Protein AF-A0A948B349-F1 (afdb_monomer_lite)

pLDDT: mean 73.3, std 14.82, range [42.66, 95.5]

Foldseek 3Di:
DVVVVVVVVVVVVVVVVVVVVVVVVVVVVVVCLVCQLCVVLVVLCVVVVVVDDVPPPDDDPPPDPDPCPPVVSVVVNVVSVVVSVVVVVVVCPVPDDPPDPDPPDPPDPCPVVVVVVD

Structure (mmCIF, N/CA/C/O backbone):
data_AF-A0A948B349-F1
#
_entry.id   AF-A0A948B349-F1
#
loop_
_atom_site.group_PDB
_atom_site.id
_atom_site.type_symbol
_atom_site.label_atom_id
_atom_site.label_alt_id
_atom_site.label_comp_id
_atom_site.label_asym_id
_atom_site.label_entity_id
_atom_site.label_seq_id
_atom_site.pdbx_PDB_ins_code
_atom_site.Cartn_x
_atom_site.Cartn_y
_atom_site.Cartn_z
_atom_site.occupancy
_atom_site.B_iso_or_equiv
_atom_site.auth_seq_id
_atom_site.auth_comp_id
_atom_site.auth_asym_id
_atom_site.auth_atom_id
_atom_site.pdbx_PDB_model_num
ATOM 1 N N . LEU A 1 1 ? -26.429 0.957 37.848 1.00 79.06 1 LEU A N 1
ATOM 2 C CA . LEU A 1 1 ? -27.015 1.672 36.689 1.00 79.06 1 LEU A CA 1
ATOM 3 C C . LEU A 1 1 ? -26.052 2.717 36.140 1.00 79.06 1 LEU A C 1
ATOM 5 O O . LEU A 1 1 ? -25.595 2.514 35.031 1.00 79.06 1 LEU A O 1
ATOM 9 N N . VAL A 1 2 ? -25.680 3.772 36.882 1.00 91.44 2 VAL A N 1
ATOM 10 C CA . VAL A 1 2 ? -24.685 4.768 36.404 1.00 91.44 2 VAL A CA 1
ATOM 11 C C . VAL A 1 2 ? -23.327 4.134 36.080 1.00 91.44 2 VAL A C 1
ATOM 13 O O . VAL A 1 2 ? -22.770 4.430 35.031 1.00 91.44 2 VAL A O 1
ATOM 16 N N . GLU A 1 3 ? -22.841 3.219 36.922 1.00 91.50 3 GLU A N 1
ATOM 17 C CA . GLU A 1 3 ? -21.593 2.480 36.666 1.00 91.50 3 GLU A CA 1
ATOM 18 C C . GLU A 1 3 ? -21.665 1.667 35.368 1.00 91.50 3 GLU A C 1
ATOM 20 O O . GLU A 1 3 ? -20.805 1.773 34.508 1.00 91.50 3 GLU A O 1
ATOM 25 N N . THR A 1 4 ? -22.783 0.972 35.160 1.00 91.38 4 THR A N 1
ATOM 26 C CA . THR A 1 4 ? -23.069 0.199 33.945 1.00 91.38 4 THR A CA 1
ATOM 27 C C . THR A 1 4 ? -23.123 1.084 32.695 1.00 91.38 4 THR A C 1
ATOM 29 O O . THR A 1 4 ? -22.659 0.689 31.632 1.00 91.38 4 THR A O 1
ATOM 32 N N . TYR A 1 5 ? -23.667 2.302 32.802 1.00 89.75 5 TYR A N 1
ATOM 33 C CA . TYR A 1 5 ? -23.643 3.274 31.703 1.00 89.75 5 TYR A CA 1
ATOM 34 C C . TYR A 1 5 ? -22.229 3.800 31.418 1.00 89.75 5 TYR A C 1
ATOM 36 O O . TYR A 1 5 ? -21.908 4.047 30.258 1.00 89.75 5 TYR A O 1
ATOM 44 N N . ARG A 1 6 ? -21.381 3.960 32.445 1.00 93.06 6 ARG A N 1
ATOM 45 C CA . ARG A 1 6 ? -19.970 4.342 32.279 1.00 93.06 6 ARG A CA 1
ATOM 46 C C . ARG A 1 6 ? -19.145 3.230 31.637 1.00 93.06 6 ARG A C 1
ATOM 48 O O . ARG A 1 6 ? -18.391 3.527 30.717 1.00 93.06 6 ARG A O 1
ATOM 55 N N . GLU A 1 7 ? -19.328 1.986 32.069 1.00 93.88 7 GLU A N 1
ATOM 56 C CA . GLU A 1 7 ? -18.693 0.812 31.457 1.00 93.88 7 GLU A CA 1
ATOM 57 C C . GLU A 1 7 ? -19.090 0.680 29.986 1.00 93.88 7 GLU A C 1
ATOM 59 O O . GLU A 1 7 ? -18.217 0.666 29.127 1.00 93.88 7 GLU A O 1
ATOM 64 N N . MET A 1 8 ? -20.390 0.732 29.662 1.00 93.56 8 MET A N 1
ATOM 65 C CA . MET A 1 8 ? -20.839 0.690 28.262 1.00 93.56 8 MET A CA 1
ATOM 66 C C . MET A 1 8 ? -20.280 1.847 27.421 1.00 93.56 8 MET A C 1
ATOM 68 O O . MET A 1 8 ? -19.943 1.654 26.256 1.00 93.56 8 MET A O 1
ATOM 72 N N . ALA A 1 9 ? -20.174 3.058 27.979 1.00 91.25 9 ALA A N 1
ATOM 73 C CA . ALA A 1 9 ? -19.577 4.191 27.271 1.00 91.25 9 ALA A CA 1
ATOM 74 C C . ALA A 1 9 ? -18.070 3.996 27.015 1.00 91.25 9 ALA A C 1
ATOM 76 O O . ALA A 1 9 ? -17.574 4.382 25.952 1.00 91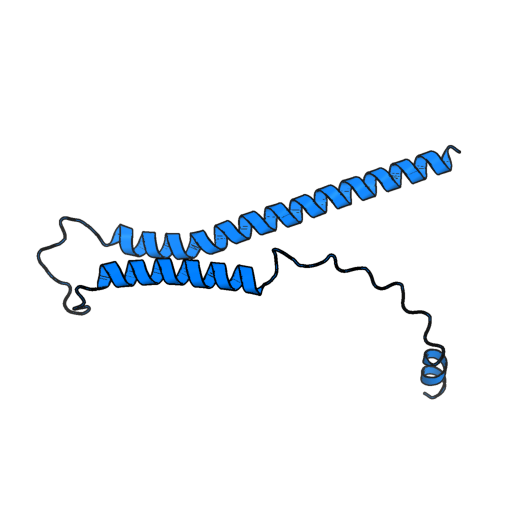.25 9 ALA A O 1
ATOM 77 N N . SER A 1 10 ? -17.355 3.382 27.962 1.00 93.69 10 SER A N 1
ATOM 78 C CA . SER A 1 10 ? -15.947 3.008 27.797 1.00 93.69 10 SER A CA 1
ATOM 79 C C . SER A 1 10 ? -15.792 1.941 26.715 1.00 93.69 10 SER A C 1
ATOM 81 O O . SER A 1 10 ? -15.055 2.162 25.758 1.00 93.69 10 SER A O 1
ATOM 83 N N . ASP A 1 11 ? -16.579 0.864 26.784 1.00 93.62 11 ASP A N 1
ATOM 84 C CA . ASP A 1 11 ? -16.562 -0.227 25.804 1.00 93.62 11 ASP A CA 1
ATOM 85 C C . ASP A 1 11 ? -16.840 0.277 24.381 1.00 93.62 11 ASP A C 1
ATOM 87 O O . ASP A 1 11 ? -16.169 -0.113 23.426 1.00 93.62 11 ASP A O 1
ATOM 91 N N . LEU A 1 12 ? -17.804 1.189 24.217 1.00 92.94 12 LEU A N 1
ATOM 92 C CA . LEU A 1 12 ? -18.096 1.803 22.919 1.00 92.94 12 LEU A CA 1
ATOM 93 C C . LEU A 1 12 ? -16.918 2.622 22.386 1.00 92.94 12 LEU A C 1
ATOM 95 O O . LEU A 1 12 ? -16.647 2.600 21.183 1.00 92.94 12 LEU A O 1
ATOM 99 N N . THR A 1 13 ? -16.220 3.338 23.267 1.00 95.50 13 THR A N 1
ATOM 100 C CA . THR A 1 13 ? -15.029 4.111 22.900 1.00 95.50 13 THR A CA 1
ATOM 101 C C . THR A 1 13 ? -13.895 3.177 22.486 1.00 95.50 13 THR A C 1
ATOM 103 O O . THR A 1 13 ? -13.267 3.402 21.450 1.00 95.50 13 THR A O 1
ATOM 106 N N . ASP A 1 14 ? -13.690 2.086 23.220 1.00 92.75 14 ASP A N 1
ATOM 107 C CA . ASP A 1 14 ? -12.672 1.080 22.918 1.00 92.75 14 ASP A CA 1
ATOM 108 C C . ASP A 1 14 ? -12.961 0.358 21.593 1.00 92.75 14 ASP A C 1
ATOM 110 O O . ASP A 1 14 ? -12.070 0.201 20.752 1.00 92.75 14 ASP A O 1
ATOM 114 N N . VAL A 1 15 ? -14.224 0.004 21.330 1.00 93.12 15 VAL A N 1
ATOM 115 C CA . VAL A 1 15 ? -14.654 -0.557 20.039 1.00 93.12 15 VAL A CA 1
ATOM 116 C C . VAL A 1 15 ? -14.474 0.456 18.907 1.00 93.12 15 VAL A C 1
ATOM 118 O O . VAL A 1 15 ? -14.022 0.089 17.817 1.00 93.12 15 VAL A O 1
ATOM 121 N N . TYR A 1 16 ? -14.779 1.734 19.140 1.00 93.88 16 TYR A N 1
ATOM 122 C CA . TYR A 1 16 ? -14.562 2.789 18.152 1.00 93.88 16 TYR A CA 1
ATOM 123 C C . TYR A 1 16 ? -13.074 2.944 17.810 1.00 93.88 16 TYR A C 1
ATOM 125 O O . TYR A 1 16 ? -12.708 2.926 16.632 1.00 93.88 16 TYR A O 1
ATOM 133 N N . LEU A 1 17 ? -12.205 3.023 18.820 1.00 93.00 17 LEU A N 1
ATOM 134 C CA . LEU A 1 17 ? -10.753 3.104 18.640 1.00 93.00 17 LEU A CA 1
ATOM 135 C C . LEU A 1 17 ? -10.191 1.860 17.939 1.00 93.00 17 LEU A C 1
ATOM 137 O O . LEU A 1 17 ? -9.323 1.981 17.069 1.00 93.00 17 LEU A O 1
ATOM 141 N N . SER A 1 18 ? -10.722 0.679 18.257 1.00 91.94 18 SER A N 1
ATOM 142 C CA . SER A 1 18 ? -10.393 -0.575 17.574 1.00 91.94 18 SER A CA 1
ATOM 143 C C . SER A 1 18 ? -10.786 -0.529 16.092 1.00 91.94 18 SER A C 1
ATOM 145 O O . SER A 1 18 ? -9.969 -0.818 15.215 1.00 91.94 18 SER A O 1
ATOM 147 N N . SER A 1 19 ? -11.995 -0.052 15.781 1.00 91.31 19 SER A N 1
ATOM 148 C CA . SER A 1 19 ? -12.468 0.123 14.401 1.00 91.31 19 SER A CA 1
ATOM 149 C C . SER A 1 19 ? -11.613 1.125 13.615 1.00 91.31 19 SER A C 1
ATOM 151 O O . SER A 1 19 ? -11.249 0.871 12.464 1.00 91.31 19 SER A O 1
ATOM 153 N N . VAL A 1 20 ? -11.238 2.250 14.235 1.00 92.62 20 VAL A N 1
ATOM 154 C CA . VAL A 1 20 ? -10.349 3.253 13.627 1.00 92.62 20 VAL A CA 1
ATOM 155 C C . VAL A 1 20 ? -8.962 2.666 13.363 1.00 92.62 20 VAL A C 1
ATOM 157 O O . VAL A 1 20 ? -8.435 2.819 12.261 1.00 92.62 20 VAL A O 1
ATOM 160 N N . SER A 1 21 ? -8.397 1.940 14.327 1.00 89.12 21 SER A N 1
ATOM 161 C CA . SER A 1 21 ? -7.108 1.254 14.174 1.00 89.12 21 SER A CA 1
ATOM 162 C C . SER A 1 21 ? -7.142 0.222 13.044 1.00 89.12 21 SER A C 1
ATOM 164 O O . SER A 1 21 ? -6.206 0.143 12.247 1.00 89.12 21 SER A O 1
ATOM 166 N N . GLN A 1 22 ? -8.244 -0.520 12.911 1.00 88.81 22 GLN A N 1
ATOM 167 C CA . GLN A 1 22 ? -8.426 -1.486 11.831 1.00 88.81 22 GLN A CA 1
ATOM 168 C C . GLN A 1 22 ? -8.451 -0.804 10.456 1.00 88.81 22 GLN A C 1
ATOM 170 O O . GLN A 1 22 ? -7.759 -1.247 9.537 1.00 88.81 22 GLN A O 1
ATOM 175 N N . LYS A 1 23 ? -9.187 0.308 10.328 1.00 86.94 23 LYS A N 1
ATOM 176 C CA . LYS A 1 23 ? -9.211 1.115 9.098 1.00 86.94 23 LYS A CA 1
ATOM 177 C C . LYS A 1 23 ? -7.837 1.690 8.771 1.00 86.94 23 LYS A C 1
ATOM 179 O O . LYS A 1 23 ? -7.423 1.649 7.619 1.00 86.94 23 LYS A O 1
ATOM 184 N N . MET A 1 24 ? -7.109 2.187 9.770 1.00 87.94 24 MET A N 1
ATOM 185 C CA . MET A 1 24 ? -5.753 2.704 9.576 1.00 87.94 24 MET A CA 1
ATOM 186 C C . MET A 1 24 ? -4.807 1.605 9.081 1.00 87.94 24 MET A C 1
ATOM 188 O O . MET A 1 24 ? -4.071 1.813 8.118 1.00 87.94 24 MET A O 1
ATOM 192 N N . ASN A 1 25 ? -4.878 0.410 9.673 1.00 85.75 25 ASN A N 1
ATOM 193 C CA . ASN A 1 25 ? -4.112 -0.747 9.217 1.00 85.75 25 ASN A CA 1
ATOM 194 C C . ASN A 1 25 ? -4.435 -1.119 7.766 1.00 85.75 25 ASN A C 1
ATOM 196 O O . ASN A 1 25 ? -3.522 -1.454 7.012 1.00 85.75 25 ASN A O 1
ATOM 200 N N . GLU A 1 26 ? -5.703 -1.046 7.359 1.00 86.25 26 GLU A N 1
ATOM 201 C CA . GLU A 1 26 ? -6.123 -1.301 5.980 1.00 86.25 26 GLU A CA 1
ATOM 202 C C . GLU A 1 26 ? -5.622 -0.221 5.011 1.00 86.25 26 GLU A C 1
ATOM 204 O O . GLU A 1 26 ? -5.040 -0.552 3.978 1.00 86.25 26 GLU A O 1
ATOM 209 N N . ILE A 1 27 ? -5.754 1.058 5.368 1.00 90.38 27 ILE A N 1
ATOM 210 C CA . ILE A 1 27 ? -5.279 2.186 4.554 1.00 90.38 27 ILE A CA 1
ATOM 211 C C . ILE A 1 27 ? -3.760 2.116 4.367 1.00 90.38 27 ILE A C 1
ATOM 213 O O . ILE A 1 27 ? -3.275 2.198 3.238 1.00 90.38 27 ILE A O 1
ATOM 217 N N . MET A 1 28 ? -3.001 1.910 5.448 1.00 89.31 28 MET A N 1
ATOM 218 C CA . MET A 1 28 ? -1.540 1.783 5.397 1.00 89.31 28 MET A CA 1
ATOM 219 C C . MET A 1 28 ? -1.114 0.587 4.551 1.00 89.31 28 MET A C 1
ATOM 221 O O . MET A 1 28 ? -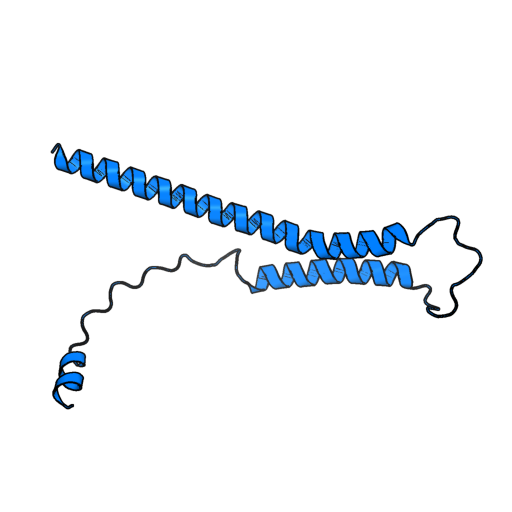0.175 0.690 3.757 1.00 89.31 28 MET A O 1
ATOM 225 N N . LYS A 1 29 ? -1.841 -0.530 4.678 1.00 82.44 29 LYS A N 1
ATOM 226 C CA . LYS A 1 29 ? -1.697 -1.694 3.807 1.00 82.44 29 LYS A CA 1
ATOM 227 C C . LYS A 1 29 ? -1.853 -1.263 2.354 1.00 82.44 29 LYS A C 1
ATOM 229 O O . LYS A 1 29 ? -0.869 -1.368 1.631 1.00 82.44 29 LYS A O 1
ATOM 234 N N . VAL A 1 30 ? -3.005 -0.721 1.955 1.00 85.62 30 VAL A N 1
ATOM 235 C CA . VAL A 1 30 ? -3.316 -0.342 0.564 1.00 85.62 30 VAL A CA 1
ATOM 236 C C . VAL A 1 30 ? -2.301 0.654 -0.002 1.00 85.62 30 VAL A C 1
ATOM 238 O O . VAL A 1 30 ? -1.775 0.424 -1.090 1.00 85.62 30 VAL A O 1
ATOM 241 N N . LEU A 1 31 ? -1.952 1.707 0.743 1.00 86.50 31 LEU A N 1
ATOM 242 C CA . LEU A 1 31 ? -0.946 2.682 0.319 1.00 86.50 31 LEU A CA 1
ATOM 243 C C . LEU A 1 31 ? 0.416 2.018 0.070 1.00 86.50 31 LEU A C 1
ATOM 245 O O . LEU A 1 31 ? 1.062 2.295 -0.939 1.00 86.50 31 LEU A O 1
ATOM 249 N N . THR A 1 32 ? 0.828 1.096 0.944 1.00 86.94 32 THR A N 1
ATOM 250 C CA . THR A 1 32 ? 2.089 0.354 0.791 1.00 86.94 32 THR A CA 1
ATOM 251 C C . THR A 1 32 ? 2.051 -0.572 -0.425 1.00 86.94 32 THR A C 1
ATOM 253 O O . THR A 1 32 ? 3.037 -0.646 -1.156 1.00 86.94 32 THR A O 1
ATOM 256 N N . ILE A 1 33 ? 0.925 -1.249 -0.692 1.00 82.75 33 ILE A N 1
ATOM 257 C CA . ILE A 1 33 ? 0.742 -2.061 -1.913 1.00 82.75 33 ILE A CA 1
ATOM 258 C C . ILE A 1 33 ? 0.988 -1.200 -3.150 1.00 82.75 33 ILE A C 1
ATOM 260 O O . ILE A 1 33 ? 1.794 -1.552 -4.007 1.00 82.75 33 ILE A O 1
ATOM 264 N N . ILE A 1 34 ? 0.308 -0.056 -3.222 1.00 84.06 34 ILE A N 1
ATOM 265 C CA . ILE A 1 34 ? 0.402 0.847 -4.365 1.00 84.06 34 ILE A CA 1
ATOM 266 C C . ILE A 1 34 ? 1.848 1.343 -4.494 1.00 84.06 34 ILE A C 1
ATOM 268 O O . ILE A 1 34 ? 2.471 1.143 -5.533 1.00 84.06 34 ILE A O 1
ATOM 272 N N . ALA A 1 35 ? 2.442 1.886 -3.429 1.00 87.00 35 ALA A N 1
ATOM 273 C CA . ALA A 1 35 ? 3.813 2.395 -3.455 1.00 87.00 35 ALA A CA 1
A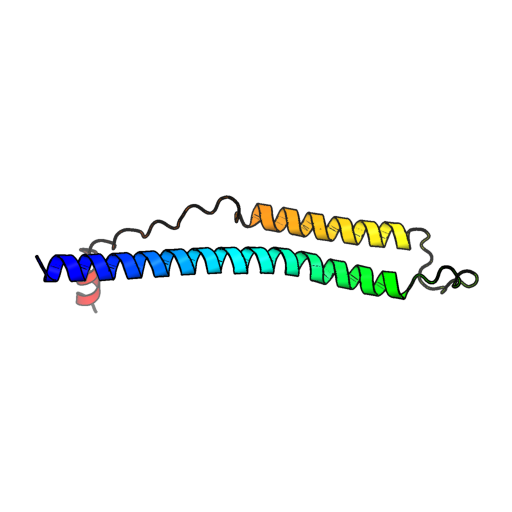TOM 274 C C . ALA A 1 35 ? 4.845 1.329 -3.871 1.00 87.00 35 ALA A C 1
ATOM 276 O O . ALA A 1 35 ? 5.703 1.597 -4.707 1.00 87.00 35 ALA A O 1
ATOM 277 N N . THR A 1 36 ? 4.747 0.104 -3.346 1.00 82.81 36 THR A N 1
ATOM 278 C CA . THR A 1 36 ? 5.688 -0.985 -3.676 1.00 82.81 36 THR A CA 1
ATOM 279 C C . THR A 1 36 ? 5.605 -1.447 -5.132 1.00 82.81 36 THR A C 1
ATOM 281 O O . THR A 1 36 ? 6.605 -1.923 -5.662 1.00 82.81 36 THR A O 1
ATOM 284 N N . ILE A 1 37 ? 4.463 -1.261 -5.802 1.00 81.62 37 ILE A N 1
ATOM 285 C CA . ILE A 1 37 ? 4.324 -1.482 -7.250 1.00 81.62 37 ILE A CA 1
ATOM 286 C C . ILE A 1 37 ? 4.877 -0.283 -8.030 1.00 81.62 37 ILE A C 1
ATOM 288 O O . ILE A 1 37 ? 5.610 -0.455 -9.004 1.00 81.62 37 ILE A O 1
ATOM 292 N N . PHE A 1 38 ? 4.554 0.936 -7.592 1.00 79.88 38 PHE A N 1
ATOM 293 C CA . PHE A 1 38 ? 4.927 2.160 -8.297 1.00 79.88 38 PHE A CA 1
ATOM 294 C C . PHE A 1 38 ? 6.422 2.477 -8.222 1.00 79.88 38 PHE A C 1
ATOM 296 O O . PHE A 1 38 ? 6.955 2.971 -9.206 1.00 79.88 38 PHE A O 1
ATOM 303 N N . ILE A 1 39 ? 7.125 2.190 -7.124 1.00 84.50 39 ILE A N 1
ATOM 304 C CA . ILE A 1 39 ? 8.561 2.494 -6.977 1.00 84.50 39 ILE A CA 1
ATOM 305 C C . ILE A 1 39 ? 9.422 1.824 -8.065 1.00 84.50 39 ILE A C 1
ATOM 307 O O . ILE A 1 39 ? 10.103 2.548 -8.794 1.00 84.50 39 ILE A O 1
ATOM 311 N N . PRO A 1 40 ? 9.409 0.487 -8.242 1.00 77.12 40 PRO A N 1
ATOM 312 C CA . PRO A 1 40 ? 10.212 -0.153 -9.281 1.00 77.12 40 PRO A CA 1
ATOM 313 C C . PRO A 1 40 ? 9.711 0.203 -10.684 1.00 77.12 40 PRO A C 1
ATOM 315 O O . PRO A 1 40 ? 10.520 0.416 -11.582 1.00 77.12 40 PRO A O 1
ATOM 318 N N . LEU A 1 41 ? 8.394 0.342 -10.871 1.00 79.56 41 LEU A N 1
ATOM 319 C CA . LEU A 1 41 ? 7.816 0.742 -12.153 1.00 79.56 41 LEU A CA 1
ATOM 320 C C . LEU A 1 41 ? 8.257 2.158 -12.556 1.00 79.56 41 LEU A C 1
ATOM 322 O O . LEU A 1 41 ? 8.640 2.374 -13.701 1.00 79.56 41 LEU A O 1
ATOM 326 N N . THR A 1 42 ? 8.286 3.093 -11.606 1.00 78.00 42 THR A N 1
ATOM 327 C CA . THR A 1 42 ? 8.760 4.471 -11.805 1.00 78.00 42 THR A CA 1
ATOM 328 C C . THR A 1 42 ? 10.273 4.518 -11.977 1.00 78.00 42 THR A C 1
ATOM 330 O O . THR A 1 42 ? 10.754 5.305 -12.779 1.00 78.00 42 THR A O 1
ATOM 333 N N . PHE A 1 43 ? 11.040 3.666 -11.291 1.00 78.88 43 PHE A N 1
ATOM 334 C CA . PHE A 1 43 ? 12.487 3.559 -11.499 1.00 78.88 43 PHE A CA 1
ATOM 335 C C . PHE A 1 43 ? 12.818 3.099 -12.925 1.00 78.88 43 PHE A C 1
ATOM 337 O O . PHE A 1 43 ? 13.635 3.722 -13.600 1.00 78.88 43 PHE A O 1
ATOM 344 N N . ILE A 1 44 ? 12.131 2.063 -13.416 1.00 73.25 44 ILE A N 1
ATOM 345 C CA . ILE A 1 44 ? 12.268 1.583 -14.796 1.00 73.25 44 ILE A CA 1
ATOM 346 C C . ILE A 1 44 ? 11.805 2.676 -15.767 1.00 73.25 44 ILE A C 1
ATOM 348 O O . ILE A 1 44 ? 12.557 3.056 -16.659 1.00 73.25 44 ILE A O 1
ATOM 352 N N . ALA A 1 45 ? 10.616 3.249 -15.566 1.00 73.25 45 ALA A N 1
ATOM 353 C CA . ALA A 1 45 ? 10.110 4.337 -16.401 1.00 73.25 45 ALA A CA 1
ATOM 354 C C . ALA A 1 45 ? 11.010 5.585 -16.370 1.00 73.25 45 ALA A C 1
ATOM 356 O O . ALA A 1 45 ? 11.100 6.281 -17.370 1.00 73.25 45 ALA A O 1
ATOM 357 N N . GLY A 1 46 ? 11.709 5.855 -15.267 1.00 72.38 46 GLY A N 1
ATOM 358 C CA . GLY A 1 46 ? 12.688 6.929 -15.146 1.00 72.38 46 GLY A CA 1
ATOM 359 C C . GLY A 1 46 ? 13.959 6.629 -15.935 1.00 72.38 46 GLY A C 1
ATOM 360 O O . GLY A 1 46 ? 14.359 7.438 -16.763 1.00 72.38 46 GLY A O 1
ATOM 361 N N . ILE A 1 47 ? 14.565 5.453 -15.746 1.00 69.50 47 ILE A N 1
ATOM 362 C CA . ILE A 1 47 ? 15.758 5.037 -16.501 1.00 69.50 47 ILE A CA 1
ATOM 363 C C . ILE A 1 47 ? 15.461 4.989 -18.005 1.00 69.50 47 ILE A C 1
ATOM 365 O O . ILE A 1 47 ? 16.227 5.541 -18.789 1.00 69.50 47 ILE A O 1
ATOM 369 N N . TYR A 1 48 ? 14.342 4.395 -18.421 1.00 67.19 48 TYR A N 1
ATOM 370 C CA . TYR A 1 48 ? 13.979 4.292 -19.836 1.00 67.19 48 TYR A CA 1
ATOM 371 C C . TYR A 1 48 ? 13.393 5.599 -20.399 1.00 67.19 48 TYR A C 1
ATOM 373 O O . TYR A 1 48 ? 13.688 5.955 -21.533 1.00 67.19 48 TYR A O 1
ATOM 381 N N . GLY A 1 49 ? 12.634 6.368 -19.617 1.00 61.75 49 GLY A N 1
ATOM 382 C CA . GLY A 1 49 ? 12.087 7.671 -20.016 1.00 61.75 49 GLY A CA 1
ATOM 383 C C . GLY A 1 49 ? 13.141 8.776 -20.127 1.00 61.75 49 GLY A C 1
ATOM 384 O O . GLY A 1 49 ? 12.990 9.667 -20.954 1.00 61.75 49 GLY A O 1
ATOM 385 N N . MET A 1 50 ? 14.239 8.689 -19.368 1.00 59.78 50 MET A N 1
ATOM 386 C 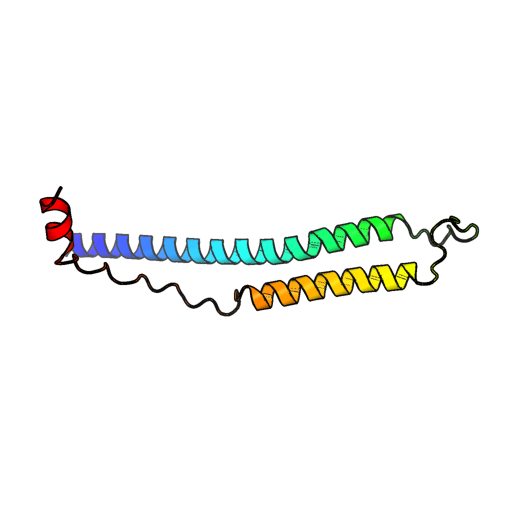CA . MET A 1 50 ? 15.404 9.575 -19.511 1.00 59.78 50 MET A CA 1
ATOM 387 C C . MET A 1 50 ? 16.375 9.139 -20.629 1.00 59.78 50 MET A C 1
ATOM 389 O O . MET A 1 50 ? 17.287 9.896 -20.943 1.00 59.78 50 MET A O 1
ATOM 393 N N . ASN A 1 51 ? 16.194 7.960 -21.250 1.00 56.69 51 ASN A N 1
ATOM 394 C CA . ASN A 1 51 ? 17.099 7.417 -22.282 1.00 56.69 51 ASN A CA 1
ATOM 395 C C . ASN A 1 51 ? 16.476 7.248 -23.684 1.00 56.69 51 ASN A C 1
ATOM 397 O O . ASN A 1 51 ? 17.150 6.744 -24.581 1.00 56.69 51 ASN A O 1
ATOM 401 N N . PHE A 1 52 ? 15.239 7.691 -23.929 1.00 52.06 52 PHE A N 1
ATOM 402 C CA . PHE A 1 52 ? 14.668 7.702 -25.284 1.00 52.06 52 PHE A CA 1
ATOM 403 C C . PHE A 1 52 ? 14.408 9.123 -25.759 1.00 52.06 52 PHE A C 1
ATOM 405 O O . PHE A 1 52 ? 13.279 9.605 -25.772 1.00 52.06 52 PHE A O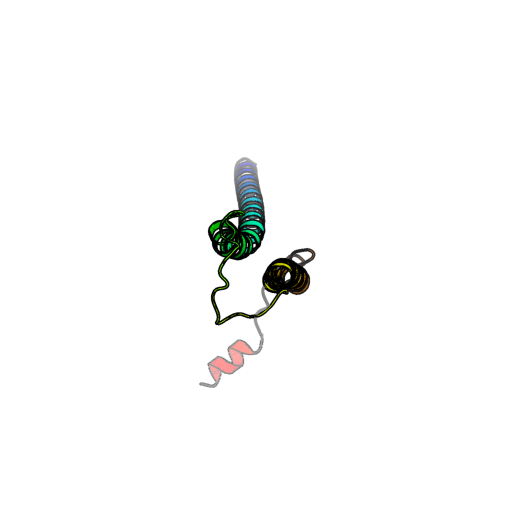 1
ATOM 412 N N . ASN A 1 53 ? 15.478 9.779 -26.196 1.00 48.84 53 ASN A N 1
ATOM 413 C CA . ASN A 1 53 ? 15.339 10.906 -27.100 1.00 48.84 53 ASN A CA 1
ATOM 414 C C . ASN A 1 53 ? 14.965 10.350 -28.492 1.00 48.84 53 ASN A C 1
ATOM 416 O O . ASN A 1 53 ? 15.733 9.549 -29.035 1.00 48.84 53 ASN A O 1
ATOM 420 N N . PRO A 1 54 ? 13.845 10.768 -29.111 1.00 53.41 54 PRO A N 1
ATOM 421 C CA . PRO A 1 54 ? 13.514 10.412 -30.496 1.00 53.41 54 PRO A CA 1
ATOM 422 C C . PRO A 1 54 ? 14.558 10.900 -31.521 1.00 53.41 54 PRO A C 1
ATOM 424 O O . PRO A 1 54 ? 14.588 10.405 -32.643 1.00 53.41 54 PRO A O 1
ATOM 427 N N . GLU A 1 55 ? 15.433 11.838 -31.130 1.00 51.56 55 GLU A N 1
ATOM 428 C CA . GLU A 1 55 ? 16.537 12.383 -31.938 1.00 51.56 55 GLU A CA 1
ATOM 429 C C . GLU A 1 55 ? 17.908 11.715 -31.691 1.00 51.56 55 GLU A C 1
ATOM 431 O O . GLU A 1 55 ? 18.862 11.979 -32.419 1.00 51.56 55 GLU A O 1
ATOM 436 N N . SER A 1 56 ? 18.047 10.805 -30.718 1.00 50.78 56 SER A N 1
ATOM 437 C CA . SER A 1 56 ? 19.317 10.101 -30.433 1.00 50.78 56 SER A CA 1
ATOM 438 C C . SER A 1 56 ? 19.519 8.827 -31.265 1.00 50.78 56 SER A C 1
ATOM 440 O O . SER A 1 56 ? 20.280 7.941 -30.886 1.00 50.78 56 SER A O 1
ATOM 442 N N . SER A 1 57 ? 18.862 8.744 -32.423 1.00 52.09 57 SER A N 1
ATOM 443 C CA . SER A 1 57 ? 19.177 7.789 -33.485 1.00 52.09 57 SER A CA 1
ATOM 444 C C . SER A 1 57 ? 19.937 8.528 -34.585 1.00 52.09 57 SER A C 1
ATOM 446 O O . SER A 1 57 ? 19.324 9.152 -35.451 1.00 52.09 57 SER A O 1
ATOM 448 N N . PRO A 1 58 ? 21.279 8.501 -34.540 1.00 48.16 58 PRO A N 1
ATOM 449 C CA . PRO A 1 58 ? 21.977 7.810 -35.631 1.00 48.16 58 PRO A CA 1
ATOM 450 C C . PRO A 1 58 ? 23.158 6.931 -35.182 1.00 48.16 58 PRO A C 1
ATOM 452 O O . PRO A 1 58 ? 23.678 6.168 -35.990 1.00 48.16 58 PRO A O 1
ATOM 455 N N . TRP A 1 59 ? 23.589 7.006 -33.919 1.00 46.50 59 TRP A N 1
ATOM 456 C CA . TRP A 1 59 ? 24.830 6.373 -33.457 1.00 46.50 59 TRP A CA 1
ATOM 457 C C . TRP A 1 59 ? 24.627 5.609 -32.152 1.00 46.50 59 TRP A C 1
ATOM 459 O O . TRP A 1 59 ? 24.983 6.052 -31.067 1.00 46.50 59 TRP A O 1
ATOM 469 N N . ASN A 1 60 ? 24.017 4.437 -32.314 1.00 43.91 60 ASN A N 1
ATOM 470 C CA . ASN A 1 60 ? 24.450 3.170 -31.733 1.00 43.91 60 ASN A CA 1
ATOM 471 C C . ASN A 1 60 ? 25.537 3.287 -30.641 1.00 43.91 60 ASN A C 1
ATOM 473 O O . ASN A 1 60 ? 26.715 3.453 -30.957 1.00 43.91 60 ASN A O 1
ATOM 477 N N . MET A 1 61 ? 25.162 3.120 -29.370 1.00 42.66 61 MET A N 1
ATOM 478 C CA . MET A 1 61 ? 26.134 2.807 -28.322 1.00 42.66 61 MET A CA 1
ATOM 479 C C . MET A 1 61 ? 26.526 1.319 -28.487 1.00 42.66 61 MET A C 1
ATOM 481 O O . MET A 1 61 ? 25.653 0.454 -28.400 1.00 42.66 61 MET A O 1
ATOM 485 N N . PRO A 1 62 ? 27.796 0.994 -28.787 1.00 44.16 62 PRO A N 1
ATOM 486 C CA . PRO A 1 62 ? 28.201 -0.299 -29.356 1.00 44.16 62 PRO A CA 1
ATOM 487 C C . PRO A 1 62 ? 28.172 -1.514 -28.405 1.00 44.16 62 PRO A C 1
ATOM 489 O O . PRO A 1 62 ? 28.471 -2.618 -28.852 1.00 44.16 62 PRO A O 1
ATOM 492 N N . GLU A 1 63 ? 27.779 -1.367 -27.136 1.00 45.19 63 GLU A N 1
ATOM 493 C CA . GLU A 1 63 ? 27.837 -2.454 -26.136 1.00 45.19 63 GLU A CA 1
ATOM 494 C C . GLU A 1 63 ? 26.477 -3.061 -25.734 1.00 45.19 63 GLU A C 1
ATOM 496 O O . GLU A 1 63 ? 26.442 -3.964 -24.901 1.00 45.19 63 GLU A O 1
ATOM 501 N N . LEU A 1 64 ? 25.353 -2.684 -26.366 1.00 48.06 64 LEU A N 1
ATOM 502 C CA . LEU A 1 64 ? 24.092 -3.432 -26.208 1.00 48.06 64 LEU A CA 1
ATOM 503 C C . LEU A 1 64 ? 23.295 -3.518 -27.515 1.00 48.06 64 LEU A C 1
ATOM 505 O O . L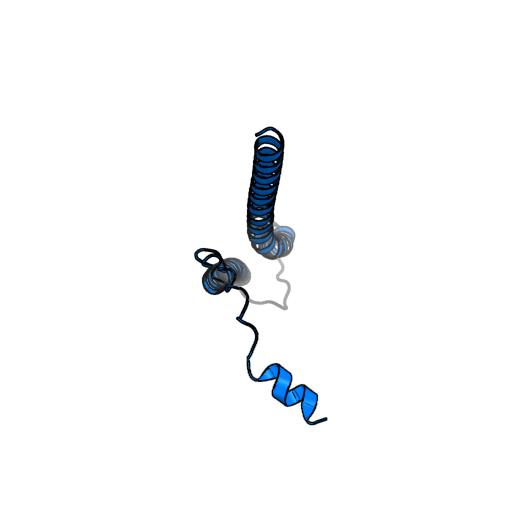EU A 1 64 ? 22.260 -2.890 -27.718 1.00 48.06 64 LEU A O 1
ATOM 509 N N . ASN A 1 65 ? 23.818 -4.353 -28.404 1.00 47.00 65 ASN A N 1
ATOM 510 C CA . ASN A 1 65 ? 23.296 -4.716 -29.719 1.00 47.00 65 ASN A CA 1
ATOM 511 C C . ASN A 1 65 ? 22.008 -5.574 -29.628 1.00 47.00 65 ASN A C 1
ATOM 513 O O . ASN A 1 65 ? 21.945 -6.687 -30.147 1.00 47.00 65 ASN A O 1
ATOM 517 N N . TRP A 1 66 ? 20.970 -5.096 -28.937 1.00 50.38 66 TRP A N 1
ATOM 518 C CA . TRP A 1 66 ? 19.659 -5.745 -28.934 1.00 50.38 66 TRP A CA 1
ATOM 519 C C . TRP A 1 66 ? 18.577 -4.772 -29.385 1.00 50.38 66 TRP A C 1
ATOM 521 O O . TRP A 1 66 ? 18.083 -3.943 -28.625 1.00 50.38 66 TRP A O 1
ATOM 531 N N . TRP A 1 67 ? 18.110 -4.993 -30.614 1.00 50.31 67 TRP A N 1
ATOM 532 C CA . TRP A 1 67 ? 16.825 -4.523 -31.148 1.00 50.31 67 TRP A CA 1
ATOM 533 C C . TRP A 1 67 ? 15.659 -4.748 -30.161 1.00 50.31 67 TRP A C 1
ATOM 535 O O . TRP A 1 67 ? 14.635 -4.073 -30.208 1.00 50.31 67 TRP A O 1
ATOM 545 N N . LEU A 1 68 ? 15.821 -5.691 -29.227 1.00 53.59 68 LEU A N 1
ATOM 546 C CA . LEU A 1 68 ? 14.864 -5.999 -28.177 1.00 53.59 68 LEU A CA 1
ATOM 547 C C . LEU A 1 68 ? 14.976 -5.145 -26.898 1.00 53.59 68 LEU A C 1
ATOM 549 O O . LEU A 1 68 ? 14.242 -5.420 -25.958 1.00 53.59 68 LEU A O 1
ATOM 553 N N . GLY A 1 69 ? 15.810 -4.104 -26.814 1.00 59.38 69 GLY A N 1
ATOM 554 C CA . GLY A 1 69 ? 15.941 -3.295 -25.587 1.00 59.38 69 GLY A CA 1
ATOM 555 C C . GLY A 1 69 ? 14.615 -2.695 -25.091 1.00 59.38 69 GLY A C 1
ATOM 556 O O . GLY A 1 69 ? 14.299 -2.776 -23.905 1.00 59.38 69 GLY A O 1
ATOM 557 N N . TYR A 1 70 ? 13.793 -2.180 -26.012 1.00 60.25 70 TYR A N 1
ATOM 558 C CA . TYR A 1 70 ? 12.449 -1.672 -25.716 1.00 60.25 70 TYR A CA 1
ATOM 559 C C . TYR A 1 70 ? 11.468 -2.781 -25.281 1.00 60.25 70 TYR A C 1
ATOM 561 O O . TYR A 1 70 ? 10.896 -2.669 -24.195 1.00 60.25 70 TYR A O 1
ATOM 569 N N . PRO A 1 71 ? 11.285 -3.889 -26.032 1.00 66.81 71 PRO A N 1
ATOM 570 C CA . PRO A 1 71 ? 10.414 -4.977 -25.584 1.00 66.81 71 PRO A CA 1
ATOM 571 C C . PRO A 1 71 ? 10.939 -5.725 -24.347 1.00 66.81 71 PRO A C 1
ATOM 573 O O . PRO A 1 71 ? 10.130 -6.258 -23.595 1.00 66.81 71 PRO A O 1
ATOM 576 N N . PHE A 1 72 ? 12.247 -5.731 -24.073 1.00 69.62 72 PHE A N 1
ATOM 577 C CA . PHE A 1 72 ? 12.817 -6.285 -22.841 1.00 69.62 72 PHE A CA 1
ATOM 578 C C . PHE A 1 72 ? 12.501 -5.400 -21.630 1.00 69.62 72 PHE A C 1
ATOM 580 O O . PHE A 1 72 ? 12.082 -5.916 -20.599 1.00 69.62 72 PHE A O 1
ATOM 587 N N . ALA A 1 73 ? 12.600 -4.072 -21.767 1.00 68.56 73 ALA A N 1
ATOM 588 C CA . ALA A 1 73 ? 12.154 -3.117 -20.748 1.00 68.56 73 ALA A CA 1
ATOM 589 C C . ALA A 1 73 ? 10.662 -3.281 -20.429 1.00 68.56 73 ALA A C 1
ATOM 591 O O . ALA A 1 73 ? 10.249 -3.316 -19.270 1.00 68.56 73 ALA A O 1
ATOM 592 N N . LEU A 1 74 ? 9.858 -3.431 -21.482 1.00 69.00 74 LEU A N 1
ATOM 593 C CA . LEU A 1 74 ? 8.418 -3.640 -21.396 1.00 69.00 74 LEU A CA 1
ATOM 594 C C . LEU A 1 74 ? 8.096 -4.996 -20.751 1.00 69.00 74 LEU A C 1
ATOM 596 O O . LEU A 1 74 ? 7.255 -5.073 -19.857 1.00 69.00 74 LEU A O 1
ATOM 600 N N . GLY A 1 75 ? 8.844 -6.041 -21.114 1.00 78.38 75 GLY A N 1
ATOM 601 C CA . GLY A 1 75 ? 8.804 -7.349 -20.467 1.00 78.38 75 GLY A CA 1
ATOM 602 C C . GLY A 1 75 ? 9.182 -7.288 -18.987 1.00 78.38 75 GLY A C 1
ATOM 603 O O . GLY A 1 75 ? 8.525 -7.929 -18.175 1.00 78.38 75 GLY A O 1
ATOM 604 N N . LEU A 1 76 ? 10.170 -6.474 -18.609 1.00 75.06 76 LEU A N 1
ATOM 605 C CA . LEU A 1 76 ? 10.610 -6.305 -17.223 1.00 75.06 76 LEU A CA 1
ATOM 606 C C . LEU A 1 76 ? 9.578 -5.523 -16.391 1.00 75.06 76 LEU A C 1
ATOM 608 O O . LEU A 1 76 ? 9.313 -5.899 -15.247 1.00 75.06 76 LEU A O 1
ATOM 612 N N . MET A 1 77 ? 8.910 -4.518 -16.970 1.00 73.38 77 MET A N 1
ATOM 613 C CA . MET A 1 77 ? 7.761 -3.847 -16.340 1.00 73.38 77 MET A CA 1
ATOM 614 C C . MET A 1 77 ? 6.601 -4.822 -16.103 1.00 73.38 77 MET A C 1
ATOM 616 O O . MET A 1 77 ? 6.104 -4.926 -14.980 1.00 73.38 77 MET A O 1
ATOM 620 N N . VAL A 1 78 ? 6.210 -5.586 -17.128 1.00 80.00 78 VAL A N 1
ATOM 621 C CA . VAL A 1 78 ? 5.133 -6.585 -17.020 1.00 80.00 78 VAL A CA 1
ATOM 622 C C . VAL A 1 78 ? 5.507 -7.682 -16.022 1.00 80.00 78 VAL A C 1
ATOM 624 O O . VAL A 1 78 ? 4.696 -8.031 -15.167 1.00 80.00 78 VAL A O 1
ATOM 627 N N . ALA A 1 79 ? 6.744 -8.182 -16.057 1.00 83.62 79 ALA A N 1
ATOM 628 C CA . ALA A 1 79 ? 7.238 -9.179 -15.114 1.00 83.62 79 ALA A CA 1
ATOM 629 C C . ALA A 1 79 ? 7.204 -8.661 -13.671 1.00 83.62 79 ALA A C 1
ATOM 631 O O . ALA A 1 79 ? 6.776 -9.389 -12.780 1.00 83.62 79 ALA A O 1
ATOM 632 N N . THR A 1 80 ? 7.577 -7.401 -13.434 1.00 80.19 80 THR A N 1
ATOM 633 C CA . THR A 1 80 ? 7.526 -6.784 -12.098 1.00 80.19 80 THR A CA 1
ATOM 634 C C . THR A 1 80 ? 6.089 -6.704 -11.577 1.00 80.19 80 THR A C 1
ATOM 636 O O . THR A 1 80 ? 5.825 -7.073 -10.430 1.00 80.19 80 THR A O 1
ATOM 639 N N . VAL A 1 81 ? 5.139 -6.302 -12.429 1.00 78.69 81 VAL A N 1
ATOM 640 C CA . VAL A 1 81 ? 3.707 -6.273 -12.090 1.00 78.69 81 VAL A CA 1
ATOM 641 C C . VAL A 1 81 ? 3.185 -7.680 -11.793 1.00 78.69 81 VAL A C 1
ATOM 643 O O . VAL A 1 81 ? 2.496 -7.879 -10.794 1.00 78.69 81 VAL A O 1
ATOM 646 N N . VAL A 1 82 ? 3.548 -8.676 -12.605 1.00 83.00 82 VAL A N 1
ATOM 647 C CA . VAL A 1 82 ? 3.140 -10.077 -12.413 1.00 83.00 82 VAL A CA 1
ATOM 648 C C . VAL A 1 82 ? 3.741 -10.666 -11.136 1.00 83.00 82 VAL A C 1
ATOM 650 O O . VAL A 1 82 ? 3.017 -11.296 -10.368 1.00 83.00 82 VAL A O 1
ATOM 653 N N . VAL A 1 83 ? 5.028 -10.435 -10.859 1.00 82.94 83 VAL A N 1
ATOM 654 C CA . VAL A 1 83 ? 5.688 -10.877 -9.620 1.00 82.94 83 VAL A CA 1
ATOM 655 C C . VAL A 1 83 ? 5.010 -10.254 -8.404 1.00 82.94 83 VAL A C 1
ATOM 657 O O . VAL A 1 83 ? 4.723 -10.974 -7.448 1.00 82.94 83 VAL A O 1
ATOM 660 N N . MET A 1 84 ? 4.681 -8.960 -8.446 1.00 74.31 84 MET A N 1
ATOM 661 C CA . MET A 1 84 ? 3.964 -8.307 -7.348 1.00 74.31 84 MET A CA 1
ATOM 662 C C . MET A 1 84 ? 2.532 -8.819 -7.193 1.00 74.31 84 MET A C 1
ATOM 664 O O . MET A 1 84 ? 2.123 -9.119 -6.073 1.00 74.31 84 MET A O 1
ATOM 668 N N . LEU A 1 85 ? 1.785 -9.012 -8.282 1.00 73.44 85 LEU A N 1
ATOM 669 C CA . LEU A 1 85 ? 0.443 -9.605 -8.236 1.00 73.44 85 LEU A CA 1
ATOM 670 C C . LEU A 1 85 ? 0.467 -11.028 -7.663 1.00 73.44 85 LEU A C 1
ATOM 672 O O . LEU A 1 85 ? -0.363 -11.371 -6.818 1.00 73.44 85 LEU A O 1
ATOM 676 N N . LEU A 1 86 ? 1.434 -11.850 -8.078 1.00 79.44 86 LEU A N 1
ATOM 677 C CA . LEU A 1 86 ? 1.627 -13.197 -7.546 1.00 79.44 86 LEU A CA 1
ATOM 678 C C . LEU A 1 86 ? 2.041 -13.163 -6.075 1.00 79.44 86 LEU A C 1
ATOM 680 O O . LEU A 1 86 ? 1.521 -13.957 -5.292 1.00 79.44 86 LEU A O 1
ATOM 684 N N . PHE A 1 87 ? 2.915 -12.238 -5.676 1.00 75.44 87 PHE A N 1
ATOM 685 C CA . PHE A 1 87 ? 3.314 -12.056 -4.283 1.00 75.44 87 PHE A CA 1
ATOM 686 C C . PHE A 1 87 ? 2.125 -11.639 -3.409 1.00 75.44 87 PHE A C 1
ATOM 688 O O . PHE A 1 87 ? 1.909 -12.238 -2.357 1.00 75.44 87 PHE A O 1
ATOM 695 N N . PHE A 1 88 ? 1.291 -10.701 -3.870 1.00 68.62 88 PHE A N 1
ATOM 696 C CA . PHE A 1 88 ? 0.063 -10.297 -3.179 1.00 68.62 88 PHE A CA 1
ATOM 697 C C . PHE A 1 88 ? -0.956 -11.430 -3.065 1.00 68.62 88 PHE A C 1
ATOM 699 O O . PHE A 1 88 ? -1.529 -11.624 -1.990 1.00 68.62 88 PHE A O 1
ATOM 706 N N . ARG A 1 89 ? -1.128 -12.232 -4.126 1.00 67.38 89 ARG A N 1
ATOM 707 C CA . ARG A 1 89 ? -1.937 -13.462 -4.071 1.00 67.38 89 ARG A CA 1
ATOM 708 C C . ARG A 1 89 ? -1.386 -14.446 -3.047 1.00 67.38 89 ARG A C 1
ATOM 710 O O . ARG A 1 89 ? -2.146 -14.995 -2.256 1.00 67.38 89 ARG A O 1
ATOM 717 N N . ARG A 1 90 ? -0.070 -14.672 -3.051 1.00 65.62 90 ARG A N 1
ATOM 718 C CA . ARG A 1 90 ? 0.581 -15.682 -2.207 1.00 65.62 90 ARG A CA 1
ATOM 719 C C . ARG A 1 90 ? 0.645 -15.270 -0.737 1.00 65.62 90 ARG A C 1
ATOM 721 O O . ARG A 1 90 ? 0.606 -16.131 0.132 1.00 65.62 90 ARG A O 1
ATOM 728 N N . LYS A 1 91 ? 0.690 -13.966 -0.457 1.00 65.12 91 LYS A N 1
ATOM 729 C CA . LYS A 1 91 ? 0.679 -13.413 0.904 1.00 65.12 91 LYS A CA 1
ATOM 730 C C . LYS A 1 91 ? -0.721 -13.384 1.534 1.00 65.12 91 LYS A C 1
ATOM 732 O O . LYS A 1 91 ? -0.857 -12.963 2.678 1.00 65.12 91 LYS A O 1
ATOM 737 N N . GLY A 1 92 ? -1.752 -13.846 0.814 1.00 58.78 92 GLY A N 1
ATOM 738 C CA . GLY A 1 92 ? -3.068 -14.154 1.382 1.00 58.78 92 GLY A CA 1
ATOM 739 C C . GLY A 1 92 ? -3.833 -12.945 1.920 1.00 58.78 92 GLY A C 1
ATOM 740 O O . GLY A 1 92 ? -4.790 -13.108 2.665 1.00 58.78 92 GLY A O 1
ATOM 741 N N . TRP A 1 93 ? -3.448 -11.717 1.560 1.00 54.66 93 TRP A N 1
ATOM 742 C CA . TRP A 1 93 ? -4.065 -10.505 2.115 1.00 54.66 93 TRP A CA 1
ATOM 743 C C . TRP A 1 93 ? -5.504 -10.250 1.657 1.00 54.66 93 TRP A C 1
ATOM 745 O O . TRP A 1 93 ? -6.174 -9.422 2.263 1.00 54.66 93 TRP A O 1
ATOM 755 N N . LEU A 1 94 ? -5.989 -10.994 0.662 1.00 55.03 94 LEU A N 1
ATOM 756 C CA . LEU A 1 94 ? -7.399 -11.034 0.262 1.00 55.03 94 LEU A CA 1
ATOM 757 C C . LEU A 1 94 ? -8.231 -12.066 1.056 1.00 55.03 94 LEU A C 1
ATOM 759 O O . LEU A 1 94 ? -9.416 -12.214 0.787 1.00 55.03 94 LEU A O 1
ATOM 763 N N . GLY A 1 95 ? -7.641 -12.783 2.022 1.00 55.00 95 GLY A N 1
ATOM 764 C CA . GLY A 1 95 ? -8.341 -13.834 2.771 1.00 55.00 95 GLY A CA 1
ATOM 765 C C . GLY A 1 95 ? -7.649 -14.290 4.056 1.00 55.00 95 GLY A C 1
ATOM 766 O O . GLY A 1 95 ? -7.776 -15.452 4.432 1.00 55.00 95 GLY A O 1
ATOM 767 N N . ALA A 1 96 ? -6.900 -13.418 4.734 1.00 50.16 96 ALA A N 1
ATOM 768 C CA . ALA A 1 96 ? -6.375 -13.739 6.055 1.00 50.16 96 ALA A CA 1
ATOM 769 C C . ALA A 1 96 ? -7.541 -13.679 7.048 1.00 50.16 96 ALA A C 1
ATOM 771 O O . ALA A 1 96 ? -7.950 -12.596 7.467 1.00 50.16 96 ALA A O 1
ATOM 772 N N . ALA A 1 97 ? -8.105 -14.851 7.347 1.00 57.75 97 ALA A N 1
ATOM 773 C CA . ALA A 1 97 ? -9.091 -15.042 8.398 1.00 57.75 97 ALA A CA 1
ATOM 774 C C . ALA A 1 97 ? -8.649 -14.292 9.668 1.00 57.75 97 ALA A C 1
ATOM 776 O O . ALA A 1 97 ? -7.448 -14.278 9.971 1.00 57.75 97 ALA A O 1
ATOM 777 N N . PRO A 1 98 ? -9.580 -13.647 10.393 1.00 60.03 98 PRO A N 1
ATOM 778 C CA . PRO A 1 98 ? -9.247 -12.988 11.644 1.00 60.03 98 PRO A CA 1
ATOM 779 C C . PRO A 1 98 ? -8.545 -14.010 12.535 1.00 60.03 98 PRO A C 1
ATOM 781 O O . PRO A 1 98 ? -9.039 -15.123 12.711 1.00 60.03 98 PRO A O 1
ATOM 784 N N . VAL A 1 99 ? -7.367 -13.649 13.046 1.00 67.62 99 VAL A N 1
ATOM 785 C CA . VAL A 1 99 ? -6.693 -14.419 14.090 1.00 67.62 99 VAL A CA 1
ATOM 786 C C . VAL A 1 99 ? -7.662 -14.443 15.263 1.00 67.62 99 VAL A C 1
ATOM 788 O O . VAL A 1 99 ? -7.790 -13.458 15.985 1.00 67.62 99 VAL A O 1
ATOM 791 N N . THR A 1 100 ? -8.420 -15.529 15.398 1.00 69.50 100 THR A N 1
ATOM 792 C CA . THR A 1 100 ? -9.236 -15.781 16.579 1.00 69.50 100 THR A CA 1
ATOM 793 C C . THR A 1 100 ? -8.273 -15.828 17.755 1.00 69.50 100 THR A C 1
ATOM 795 O O . THR A 1 100 ? -7.360 -16.660 17.721 1.00 69.50 100 THR A O 1
ATOM 798 N N . PRO A 1 101 ? -8.420 -14.954 18.765 1.00 73.00 101 PRO A N 1
ATOM 799 C CA . PRO A 1 101 ? -7.684 -15.108 20.005 1.00 73.00 101 PRO A CA 1
ATOM 800 C C . PRO A 1 101 ? -8.008 -16.504 20.529 1.00 73.00 101 PRO A C 1
ATOM 802 O O . PRO A 1 101 ? -9.174 -16.819 20.775 1.00 73.00 101 PRO A O 1
ATOM 805 N N . GLU A 1 102 ? -7.006 -17.376 20.605 1.00 73.06 102 GLU A N 1
ATOM 806 C CA . GLU A 1 102 ? -7.182 -18.658 21.271 1.00 73.06 102 GLU A CA 1
ATOM 807 C C . GLU A 1 102 ? -7.593 -18.336 22.718 1.00 73.06 102 GLU A C 1
ATOM 809 O O . GLU A 1 102 ? -6.969 -17.462 23.336 1.00 73.06 102 GLU A O 1
ATOM 814 N N . PRO A 1 103 ? -8.670 -18.941 23.252 1.00 77.69 103 PRO A N 1
ATOM 815 C CA . PRO A 1 103 ? -9.040 -18.715 24.640 1.00 77.69 103 PRO A CA 1
ATOM 816 C C . PRO A 1 103 ? -7.827 -19.022 25.532 1.00 77.69 103 PRO A C 1
ATOM 818 O O . PRO A 1 103 ? -7.045 -19.916 25.191 1.00 77.69 103 PRO A O 1
ATOM 821 N N . PRO A 1 104 ? -7.643 -18.293 26.651 1.00 80.12 104 PRO A N 1
ATOM 822 C CA . PRO A 1 104 ? -6.516 -18.504 27.549 1.00 80.12 104 PRO A CA 1
ATOM 823 C C . PRO A 1 104 ? -6.375 -19.993 27.839 1.00 80.12 104 PRO A C 1
ATOM 825 O O . PRO A 1 104 ? -7.328 -20.627 28.302 1.00 80.12 104 PRO A O 1
ATOM 828 N N . ARG A 1 105 ? -5.211 -20.563 27.506 1.00 80.94 105 ARG A N 1
ATOM 829 C CA . ARG A 1 105 ? -4.967 -21.987 27.717 1.00 80.94 105 ARG A CA 1
ATOM 830 C C . ARG A 1 105 ? -5.233 -22.273 29.201 1.00 80.94 105 ARG A C 1
ATOM 832 O O . ARG A 1 105 ? -4.660 -21.569 30.038 1.00 80.94 105 ARG A O 1
ATOM 839 N N . PRO A 1 106 ? -6.112 -23.234 29.541 1.00 81.81 106 PRO A N 1
ATOM 840 C CA . PRO A 1 106 ? -6.374 -23.555 30.934 1.00 81.81 106 PRO A CA 1
ATOM 841 C C . PRO A 1 106 ? -5.049 -23.890 31.633 1.00 81.81 106 PRO A C 1
ATOM 843 O O . PRO A 1 106 ? -4.149 -24.426 30.974 1.00 81.81 106 PRO A O 1
ATOM 846 N N . PRO A 1 107 ? -4.906 -23.557 32.931 1.00 79.00 107 PRO A N 1
ATOM 847 C CA . PRO A 1 107 ? -3.689 -23.832 33.681 1.00 79.00 107 PRO A CA 1
ATOM 848 C C . PRO A 1 107 ? -3.296 -25.294 33.495 1.00 79.00 107 PRO A C 1
ATOM 850 O O . PRO A 1 107 ? -4.106 -26.180 33.765 1.00 79.00 107 PRO A O 1
ATOM 853 N N . ASP A 1 108 ? -2.087 -25.539 32.987 1.00 82.81 108 ASP A N 1
ATOM 854 C CA . ASP A 1 108 ? -1.586 -26.896 32.792 1.00 82.81 108 ASP A CA 1
ATOM 855 C C . ASP A 1 108 ? -1.503 -27.581 34.170 1.00 82.81 108 ASP A C 1
ATOM 857 O O . ASP A 1 108 ? -0.688 -27.163 35.002 1.00 82.81 108 ASP A O 1
ATOM 861 N N . PRO A 1 109 ? -2.305 -28.633 34.435 1.00 76.44 109 PRO A N 1
ATOM 862 C CA . PRO A 1 109 ? -2.286 -29.347 35.713 1.00 76.44 109 PRO A CA 1
ATOM 863 C C . PRO A 1 109 ? -0.919 -29.966 36.035 1.00 76.44 109 PRO A C 1
ATOM 865 O O . PRO A 1 109 ? -0.661 -30.369 37.170 1.00 76.44 109 PRO A O 1
ATOM 868 N N . HIS A 1 110 ? -0.043 -30.078 35.037 1.00 75.69 110 HIS A N 1
ATOM 869 C CA . HIS A 1 110 ? 1.281 -30.666 35.149 1.00 75.69 110 HIS A CA 1
ATOM 870 C C . HIS A 1 110 ? 2.412 -29.632 35.224 1.00 75.69 110 HIS A C 1
ATOM 872 O O . HIS A 1 110 ? 3.546 -30.034 35.496 1.00 75.69 110 HIS A O 1
ATOM 878 N N . ALA A 1 111 ? 2.136 -28.330 35.056 1.00 69.62 111 ALA A N 1
ATOM 879 C CA . ALA A 1 111 ? 3.152 -27.281 35.194 1.00 69.62 111 ALA A CA 1
ATOM 880 C C . ALA A 1 111 ? 3.717 -27.231 36.625 1.00 69.62 111 ALA A C 1
ATOM 882 O O . ALA A 1 111 ? 4.933 -27.269 36.808 1.00 69.62 111 ALA A O 1
ATOM 883 N N . ASP A 1 112 ? 2.843 -27.310 37.634 1.00 69.81 112 ASP A N 1
ATOM 884 C CA . ASP A 1 112 ? 3.224 -27.335 39.058 1.00 69.81 112 ASP A CA 1
ATOM 885 C C . ASP A 1 112 ? 4.057 -28.580 39.429 1.00 69.81 112 ASP A C 1
ATOM 887 O O . ASP A 1 112 ? 4.854 -28.574 40.365 1.00 69.81 112 ASP A O 1
ATOM 891 N N . ARG A 1 113 ? 3.936 -29.671 38.659 1.00 67.44 113 ARG A N 1
ATOM 892 C CA . ARG A 1 113 ? 4.711 -30.898 38.899 1.00 67.44 113 ARG A CA 1
ATOM 893 C C . ARG A 1 113 ? 6.141 -30.811 38.355 1.00 67.44 113 ARG A C 1
ATOM 895 O O . ARG A 1 113 ? 6.978 -31.589 38.792 1.00 67.44 113 ARG A O 1
ATOM 902 N N . ARG A 1 114 ? 6.438 -29.908 37.415 1.00 67.50 114 ARG A N 1
ATOM 903 C CA . ARG A 1 114 ? 7.798 -29.745 36.864 1.00 67.50 114 ARG A CA 1
ATOM 904 C C . ARG A 1 114 ? 8.648 -28.778 37.678 1.00 67.50 114 ARG A C 1
ATOM 906 O O . ARG A 1 114 ? 9.850 -28.986 37.774 1.00 67.50 114 ARG A O 1
ATOM 913 N N . GLU A 1 115 ? 8.022 -27.778 38.290 1.00 66.56 115 GLU A N 1
ATOM 914 C CA . GLU A 1 115 ? 8.714 -26.793 39.129 1.00 66.56 115 GLU A CA 1
ATOM 915 C C . GLU A 1 115 ? 9.077 -27.357 40.514 1.00 66.56 115 GLU A C 1
ATOM 917 O O . GLU A 1 115 ? 10.060 -26.943 41.107 1.00 66.56 115 GLU A O 1
ATOM 922 N N . LYS A 1 116 ? 8.350 -28.376 40.995 1.00 58.03 116 LYS A N 1
ATOM 923 C CA . LYS A 1 116 ? 8.595 -29.042 42.292 1.00 58.03 116 LYS A CA 1
ATOM 924 C C . LYS A 1 116 ? 9.633 -30.175 42.264 1.00 58.03 116 LYS A C 1
ATOM 926 O O . LYS A 1 116 ? 9.760 -30.900 43.248 1.00 58.03 116 LYS A O 1
ATOM 931 N N . VAL A 1 117 ? 10.321 -30.384 41.140 1.00 61.84 117 VAL A N 1
ATOM 932 C CA . VAL A 1 117 ? 11.315 -31.469 40.960 1.00 61.84 117 VAL A CA 1
ATOM 933 C C . VAL A 1 117 ? 12.725 -30.910 40.694 1.00 61.84 117 VAL A C 1
ATOM 935 O O . VAL A 1 117 ? 13.673 -31.677 40.531 1.00 61.84 117 VAL A O 1
ATOM 938 N N . LEU A 1 118 ? 12.870 -29.582 40.694 1.00 56.91 118 LEU A N 1
ATOM 939 C CA . LEU A 1 118 ? 14.140 -28.849 40.694 1.00 56.91 118 LEU A CA 1
ATOM 940 C C . LEU A 1 118 ? 14.328 -28.165 42.051 1.00 56.91 118 LEU A C 1
ATOM 942 O O . LEU A 1 118 ? 15.497 -28.077 42.483 1.00 56.91 118 LEU A O 1
#

Radius of gyration: 28.19 Å; chains: 1; bounding box: 55×44×78 Å

Sequence (118 aa):
LVETYREMASDLTDVYLSSVSQKMNEIMKVLTIIATIFIPLTFIAGIYGMNFNPESSPWNMPELNWWLGYPFALGLMVATVVVMLLFFRRKGWLGAAPVTPEPPRPPDPHADRREKVL

Secondary structure (DSSP, 8-state):
-HHHHHHHHHHHHHHHHHHHHHHHHHHHHHHHHHHHHHHHHHHHHHHHHTS--TT--SS--TT---TTHHHHHHHHHHHHHHHHHHHHHHTTTT-------PPPPPP-TTHHHHHTT-